Protein AF-A0A919NQG5-F1 (afdb_monomer)

Organism: NCBI:txid571912

pLDDT: mean 89.58, std 12.41, range [45.19, 98.38]

Structure (mmCIF, N/CA/C/O backbone):
data_AF-A0A919NQG5-F1
#
_entry.id   AF-A0A919NQG5-F1
#
loop_
_atom_site.group_PDB
_atom_site.id
_atom_site.type_symbol
_atom_site.label_atom_id
_atom_site.label_alt_id
_atom_site.label_comp_id
_atom_site.label_asym_id
_atom_site.label_entity_id
_atom_site.label_seq_id
_atom_site.pdbx_PDB_ins_code
_atom_site.Cartn_x
_atom_site.Cartn_y
_atom_site.Cartn_z
_atom_site.occupancy
_atom_site.B_iso_or_equiv
_atom_site.auth_seq_id
_atom_site.auth_comp_id
_atom_site.auth_asym_id
_atom_site.auth_atom_id
_atom_site.pdbx_PDB_model_num
ATOM 1 N N . MET A 1 1 ? 22.491 -15.610 -8.320 1.00 45.19 1 MET A N 1
ATOM 2 C CA . MET A 1 1 ? 21.020 -15.624 -8.232 1.00 45.19 1 MET A CA 1
ATOM 3 C C . MET A 1 1 ? 20.662 -14.337 -7.530 1.00 45.19 1 MET A C 1
ATOM 5 O O . MET A 1 1 ? 21.262 -14.085 -6.496 1.00 45.19 1 MET A O 1
ATOM 9 N N . ALA A 1 2 ? 19.879 -13.457 -8.146 1.00 54.09 2 ALA A N 1
ATOM 10 C CA . ALA A 1 2 ? 19.393 -12.299 -7.410 1.00 54.09 2 ALA A CA 1
ATOM 11 C C . ALA A 1 2 ? 18.282 -12.820 -6.495 1.00 54.09 2 ALA A C 1
ATOM 13 O O . ALA A 1 2 ? 17.355 -13.449 -6.998 1.00 54.09 2 ALA A O 1
ATOM 14 N N . ASP A 1 3 ? 18.465 -12.675 -5.186 1.00 69.31 3 ASP A N 1
ATOM 15 C CA . ASP A 1 3 ? 17.527 -13.181 -4.187 1.00 69.31 3 ASP A CA 1
ATOM 16 C C . ASP A 1 3 ? 16.164 -12.498 -4.361 1.00 69.31 3 ASP A C 1
ATOM 18 O O . ASP A 1 3 ? 16.106 -11.299 -4.659 1.00 69.31 3 ASP A O 1
ATOM 22 N N . ASP A 1 4 ? 15.082 -13.262 -4.198 1.00 72.31 4 ASP A N 1
ATOM 23 C CA . ASP A 1 4 ? 13.715 -12.743 -4.229 1.00 72.31 4 ASP A CA 1
ATOM 24 C C . ASP A 1 4 ? 13.595 -11.565 -3.249 1.00 72.31 4 ASP A C 1
ATOM 26 O O . ASP A 1 4 ? 13.954 -11.673 -2.073 1.00 72.31 4 ASP A O 1
ATOM 30 N N . GLN A 1 5 ? 13.126 -10.411 -3.732 1.00 88.12 5 GLN A N 1
ATOM 31 C CA . GLN A 1 5 ? 13.002 -9.206 -2.912 1.00 88.12 5 GLN A CA 1
ATOM 32 C C . GLN A 1 5 ? 11.581 -9.119 -2.367 1.00 88.12 5 GLN A C 1
ATOM 34 O O . GLN A 1 5 ? 10.624 -9.133 -3.132 1.00 88.12 5 GLN A O 1
ATOM 39 N N . VAL A 1 6 ? 11.426 -9.010 -1.049 1.00 91.81 6 VAL A N 1
ATOM 40 C CA . VAL A 1 6 ? 10.110 -8.886 -0.406 1.00 91.81 6 VAL A CA 1
ATOM 41 C C . VAL A 1 6 ? 10.019 -7.557 0.326 1.00 91.81 6 VAL A C 1
ATOM 43 O O . VAL A 1 6 ? 10.958 -7.165 1.021 1.00 91.81 6 VAL A O 1
ATOM 46 N N . THR A 1 7 ? 8.879 -6.879 0.202 1.00 94.25 7 THR A N 1
ATOM 47 C CA . THR A 1 7 ? 8.559 -5.695 1.007 1.00 94.25 7 THR A CA 1
ATOM 48 C C . THR A 1 7 ? 7.387 -5.965 1.928 1.00 94.25 7 THR A C 1
ATOM 50 O O . THR A 1 7 ? 6.400 -6.569 1.513 1.00 94.25 7 THR A O 1
ATOM 53 N N . PHE A 1 8 ? 7.484 -5.435 3.147 1.00 95.31 8 PHE A N 1
ATOM 54 C CA . PHE A 1 8 ? 6.357 -5.272 4.055 1.00 95.31 8 PHE A CA 1
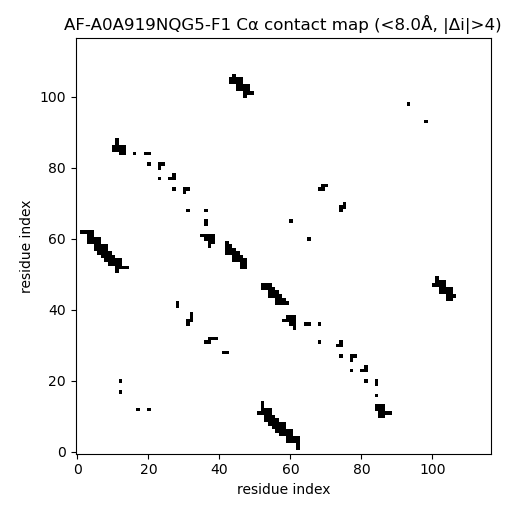ATOM 55 C C . PHE A 1 8 ? 5.975 -3.790 4.099 1.00 95.31 8 PHE A C 1
ATOM 57 O O . PHE A 1 8 ? 6.651 -2.989 4.747 1.00 95.31 8 PHE A O 1
ATOM 64 N N . GLY A 1 9 ? 4.932 -3.413 3.363 1.00 95.62 9 GLY A N 1
ATOM 65 C CA . GLY A 1 9 ? 4.395 -2.054 3.355 1.00 95.62 9 GLY A CA 1
ATOM 66 C C . GLY A 1 9 ? 3.440 -1.858 4.526 1.00 95.62 9 GLY A C 1
ATOM 67 O O . GLY A 1 9 ? 2.558 -2.681 4.730 1.00 95.62 9 GLY A O 1
ATOM 68 N N . THR A 1 10 ? 3.600 -0.786 5.304 1.00 96.06 10 THR A N 1
ATOM 69 C CA . THR A 1 10 ? 2.655 -0.433 6.376 1.00 96.06 10 THR A CA 1
ATOM 70 C C . THR A 1 10 ? 1.913 0.845 6.018 1.00 96.06 10 THR A C 1
ATOM 72 O O . THR A 1 10 ? 2.540 1.884 5.814 1.00 96.06 10 THR A O 1
ATOM 75 N N . TYR A 1 11 ? 0.584 0.784 6.005 1.00 97.38 11 TYR A N 1
ATOM 76 C CA . TYR A 1 11 ? -0.285 1.907 5.663 1.00 97.38 11 TYR A CA 1
ATOM 77 C C . TYR A 1 11 ? -1.214 2.229 6.828 1.00 97.38 11 TYR A C 1
ATOM 79 O O . TYR A 1 11 ? -2.041 1.403 7.211 1.00 97.38 11 TYR A O 1
ATOM 87 N N . TYR A 1 12 ? -1.096 3.434 7.379 1.00 97.06 12 TYR A N 1
ATOM 88 C CA . TYR A 1 12 ? -2.062 3.977 8.334 1.00 97.06 12 TYR A CA 1
ATOM 89 C C . TYR A 1 12 ? -3.137 4.704 7.538 1.00 97.06 12 TYR A C 1
ATOM 91 O O . TYR A 1 12 ? -2.918 5.818 7.063 1.00 97.06 12 TYR A O 1
ATOM 99 N N . VAL A 1 13 ? -4.252 4.020 7.297 1.00 97.25 13 VAL A N 1
ATOM 100 C CA . VAL A 1 13 ? -5.309 4.500 6.403 1.00 97.25 13 VAL A CA 1
ATOM 101 C C . VAL A 1 13 ? -6.209 5.460 7.167 1.00 97.25 13 VAL A C 1
ATOM 103 O O . VAL A 1 13 ? -6.580 5.209 8.314 1.00 97.25 13 VAL A O 1
ATOM 106 N N . ARG A 1 14 ? -6.552 6.581 6.530 1.00 96.44 14 ARG A N 1
ATOM 107 C CA . ARG A 1 14 ? -7.467 7.571 7.107 1.00 96.44 14 ARG A CA 1
ATOM 108 C C . ARG A 1 14 ? -8.829 6.931 7.372 1.00 96.44 14 ARG A C 1
ATOM 110 O O . ARG A 1 14 ? -9.313 6.143 6.566 1.00 96.44 14 ARG A O 1
ATOM 117 N N . ALA A 1 15 ? -9.478 7.320 8.466 1.00 93.25 15 ALA A N 1
ATOM 118 C CA . ALA A 1 15 ? -10.812 6.821 8.792 1.00 93.25 15 ALA A CA 1
ATOM 119 C C . ALA A 1 15 ? -11.821 7.132 7.670 1.00 93.25 15 ALA A C 1
ATOM 121 O O . ALA A 1 15 ? -11.965 8.289 7.267 1.00 93.25 15 ALA A O 1
ATOM 122 N N . GLY A 1 16 ? -12.533 6.108 7.198 1.00 94.31 16 GLY A N 1
ATOM 123 C CA . GLY A 1 16 ? -13.498 6.205 6.102 1.00 94.31 16 GLY A CA 1
ATOM 124 C C . GLY A 1 16 ? -12.883 6.120 4.701 1.00 94.31 16 GLY A C 1
ATOM 125 O O . GLY A 1 16 ? -13.618 6.263 3.728 1.00 94.31 16 GLY A O 1
ATOM 126 N N . ALA A 1 17 ? -11.567 5.919 4.583 1.00 97.31 17 ALA A N 1
ATOM 127 C CA . ALA A 1 17 ? -10.861 5.774 3.310 1.00 97.31 17 ALA A CA 1
ATOM 128 C C . ALA A 1 17 ? -10.495 4.313 2.982 1.00 97.31 17 ALA A C 1
ATOM 130 O O . ALA A 1 17 ? -9.786 4.078 2.008 1.00 97.31 17 ALA A O 1
ATOM 131 N N . GLU A 1 18 ? -10.940 3.342 3.783 1.00 96.31 18 GLU A N 1
ATOM 132 C CA . GLU A 1 18 ? -10.577 1.924 3.671 1.00 96.31 18 GLU A CA 1
ATOM 133 C C . GLU A 1 18 ? -10.942 1.322 2.310 1.00 96.31 18 GLU A C 1
ATOM 135 O O . GLU A 1 18 ? -10.067 0.798 1.622 1.00 96.31 18 GLU A O 1
ATOM 140 N N . ASP A 1 19 ? -12.199 1.462 1.884 1.00 96.00 19 ASP A N 1
ATOM 141 C CA . ASP A 1 19 ? -12.677 0.899 0.614 1.00 96.00 19 ASP A CA 1
ATOM 142 C C . ASP A 1 19 ? -11.932 1.505 -0.589 1.00 96.00 19 ASP A C 1
ATOM 144 O O . ASP A 1 19 ? -11.545 0.806 -1.531 1.00 96.00 19 ASP A O 1
ATOM 148 N N . ASP A 1 20 ? -11.691 2.820 -0.550 1.00 97.69 20 ASP A N 1
ATOM 149 C CA . ASP A 1 20 ? -10.932 3.523 -1.585 1.00 97.69 20 ASP A CA 1
ATOM 150 C C . ASP A 1 20 ? -9.460 3.096 -1.581 1.00 97.69 20 ASP A C 1
ATOM 152 O O . ASP A 1 20 ? -8.866 2.909 -2.646 1.00 97.69 20 ASP A O 1
ATOM 156 N N . PHE A 1 21 ? -8.871 2.904 -0.399 1.00 98.06 21 PHE A N 1
ATOM 157 C CA . PHE A 1 21 ? -7.503 2.428 -0.249 1.00 98.06 21 PHE A CA 1
ATOM 158 C C . PHE A 1 21 ? -7.342 1.032 -0.847 1.00 98.06 21 PHE A C 1
ATOM 160 O O . PHE A 1 21 ? -6.481 0.841 -1.704 1.00 98.06 21 PHE A O 1
ATOM 167 N N . GLU A 1 22 ? -8.201 0.084 -0.471 1.00 96.81 22 GLU A N 1
ATOM 168 C CA . GLU A 1 22 ? -8.170 -1.288 -0.985 1.00 96.81 22 GLU A CA 1
ATOM 169 C C . GLU A 1 22 ? -8.342 -1.324 -2.512 1.00 96.81 22 GLU A C 1
ATOM 171 O O . GLU A 1 22 ? -7.618 -2.036 -3.216 1.00 96.81 22 GLU A O 1
ATOM 176 N N . LYS A 1 23 ? -9.236 -0.491 -3.056 1.00 96.38 23 LYS A N 1
ATOM 177 C CA . LYS A 1 23 ? -9.430 -0.351 -4.503 1.00 96.38 23 LYS A CA 1
ATOM 178 C C . LYS A 1 23 ? -8.183 0.169 -5.220 1.00 96.38 23 LYS A C 1
ATOM 180 O O . LYS A 1 23 ? -7.786 -0.399 -6.239 1.00 96.38 23 LYS A O 1
ATOM 185 N N . VAL A 1 24 ? -7.586 1.257 -4.732 1.00 97.94 24 VAL A N 1
ATOM 186 C CA . VAL A 1 24 ? -6.390 1.848 -5.356 1.00 97.94 24 VAL A CA 1
ATOM 187 C C . VAL A 1 24 ? -5.186 0.914 -5.197 1.00 97.94 24 VAL A C 1
ATOM 189 O O . VAL A 1 24 ? -4.364 0.816 -6.108 1.00 97.94 24 VAL A O 1
ATOM 192 N N . LEU A 1 25 ? -5.094 0.174 -4.090 1.00 97.38 25 LEU A N 1
ATOM 193 C CA . LEU A 1 25 ? -4.032 -0.806 -3.881 1.00 97.38 25 LEU A CA 1
ATOM 194 C C . LEU A 1 25 ? -4.133 -1.956 -4.890 1.00 97.38 25 LEU A C 1
ATOM 196 O O . LEU A 1 25 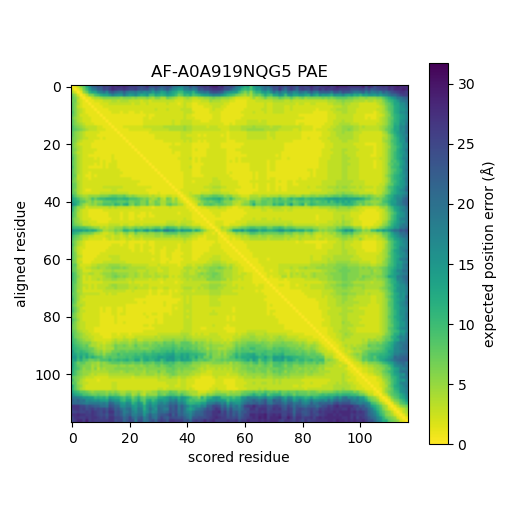? -3.142 -2.308 -5.526 1.00 97.38 25 LEU A O 1
ATOM 200 N N . ARG A 1 26 ? -5.345 -2.458 -5.149 1.00 95.25 26 ARG A N 1
ATOM 201 C CA . ARG A 1 26 ? -5.578 -3.462 -6.197 1.00 95.25 26 ARG A CA 1
ATOM 202 C C . ARG A 1 26 ? -5.222 -2.944 -7.597 1.00 95.25 26 ARG A C 1
ATOM 204 O O . ARG A 1 26 ? -4.662 -3.686 -8.404 1.00 95.25 26 ARG A O 1
ATOM 211 N N . GLU A 1 27 ? -5.506 -1.673 -7.890 1.00 96.31 27 GLU A N 1
ATOM 212 C CA . GLU A 1 27 ? -5.070 -1.015 -9.136 1.00 96.31 27 GLU A CA 1
ATOM 213 C C . GLU A 1 27 ? -3.534 -0.961 -9.241 1.00 96.31 27 GLU A C 1
ATOM 215 O O . GLU A 1 27 ? -2.971 -1.214 -10.313 1.00 96.31 27 GLU A O 1
ATOM 220 N N . SER A 1 28 ? -2.854 -0.680 -8.124 1.00 96.88 28 SER A N 1
ATOM 221 C CA . SER A 1 28 ? -1.391 -0.711 -8.027 1.00 96.88 28 SER A CA 1
ATOM 222 C C . SER A 1 28 ? -0.853 -2.098 -8.363 1.00 96.88 28 SER A C 1
ATOM 224 O O . SER A 1 28 ? -0.024 -2.216 -9.262 1.00 96.88 28 SER A O 1
ATOM 226 N N . TRP A 1 29 ? -1.365 -3.157 -7.732 1.00 96.50 29 TRP A N 1
ATOM 227 C CA . TRP A 1 29 ? -0.911 -4.530 -7.988 1.00 96.50 29 TRP A CA 1
ATOM 228 C C . TRP A 1 29 ? -1.098 -4.951 -9.439 1.00 96.50 29 TRP A C 1
ATOM 230 O O . TRP A 1 29 ? -0.155 -5.427 -10.068 1.00 96.50 29 TRP A O 1
ATOM 240 N N . ALA A 1 30 ? -2.278 -4.699 -10.011 1.00 95.44 30 ALA A N 1
ATOM 241 C CA . ALA A 1 30 ? -2.542 -5.001 -11.415 1.00 95.44 30 ALA A CA 1
ATOM 242 C C . ALA A 1 30 ? -1.554 -4.280 -12.351 1.00 95.44 30 ALA A C 1
ATOM 244 O O . ALA A 1 30 ? -1.077 -4.852 -13.334 1.00 95.44 30 ALA A O 1
ATOM 245 N N . THR A 1 31 ? -1.208 -3.030 -12.030 1.00 96.75 31 THR A N 1
ATOM 246 C CA . THR A 1 31 ? -0.225 -2.251 -12.792 1.00 96.75 31 THR A CA 1
ATOM 247 C C . THR A 1 31 ? 1.187 -2.808 -12.629 1.00 96.75 31 THR A C 1
ATOM 249 O O . THR A 1 31 ? 1.885 -2.978 -13.626 1.00 96.75 31 THR A O 1
ATOM 252 N N . LEU A 1 32 ? 1.599 -3.146 -11.407 1.00 96.38 32 LEU A N 1
ATOM 253 C CA . LEU A 1 32 ? 2.920 -3.708 -11.124 1.00 96.38 32 LEU A CA 1
ATOM 254 C C . LEU A 1 32 ? 3.116 -5.081 -11.784 1.00 96.38 32 LEU A C 1
ATOM 256 O O . LEU A 1 32 ? 4.177 -5.316 -12.364 1.00 96.38 32 LEU A O 1
ATOM 260 N N . HIS A 1 33 ? 2.098 -5.949 -11.787 1.00 95.81 33 HIS A N 1
ATOM 261 C CA . HIS A 1 33 ? 2.130 -7.212 -12.535 1.00 95.81 33 HIS A CA 1
ATOM 262 C C . HIS A 1 33 ? 2.269 -6.973 -14.037 1.00 95.81 33 HIS A C 1
ATOM 264 O O . HIS A 1 33 ? 3.143 -7.550 -14.680 1.00 95.81 33 HIS A O 1
ATOM 270 N N . ARG A 1 34 ? 1.449 -6.081 -14.610 1.00 95.75 34 ARG A N 1
ATOM 271 C CA . ARG A 1 34 ? 1.497 -5.761 -16.046 1.00 95.75 34 ARG A CA 1
ATOM 272 C C . ARG A 1 34 ? 2.873 -5.248 -16.484 1.00 95.75 34 ARG A C 1
ATOM 274 O O . ARG A 1 34 ? 3.280 -5.499 -17.615 1.00 95.75 34 ARG A O 1
ATOM 281 N N . LEU A 1 35 ? 3.563 -4.515 -15.611 1.00 96.06 35 LEU A N 1
ATOM 282 C CA . LEU A 1 35 ? 4.904 -3.979 -15.859 1.00 96.06 35 LEU A CA 1
ATOM 283 C C . LEU A 1 35 ? 6.029 -4.986 -15.563 1.00 96.06 35 LEU A C 1
ATOM 285 O O . LEU A 1 35 ? 7.188 -4.690 -15.846 1.00 96.06 35 LEU A O 1
ATOM 289 N N . GLY A 1 36 ? 5.712 -6.162 -15.012 1.00 94.69 36 GLY A N 1
ATOM 290 C CA . GLY A 1 36 ? 6.700 -7.168 -14.621 1.00 94.69 36 GLY A CA 1
ATOM 291 C C . GLY A 1 36 ? 7.553 -6.749 -13.422 1.00 94.69 36 GLY A C 1
ATOM 292 O O . GLY A 1 36 ? 8.707 -7.157 -13.318 1.00 94.69 36 GLY A O 1
ATOM 293 N N . PHE A 1 37 ? 7.021 -5.897 -12.540 1.00 95.50 37 PHE A N 1
ATOM 294 C CA . PHE A 1 37 ? 7.742 -5.411 -11.359 1.00 95.50 37 PHE A CA 1
ATOM 295 C C . PHE A 1 37 ? 7.576 -6.309 -10.133 1.00 95.50 37 PHE A C 1
ATOM 297 O O . PHE A 1 37 ? 8.443 -6.325 -9.259 1.00 95.50 37 PHE A O 1
ATOM 304 N N . ILE A 1 38 ? 6.497 -7.081 -10.075 1.00 94.50 38 ILE A N 1
ATOM 305 C CA . ILE A 1 38 ? 6.243 -8.049 -9.007 1.00 94.50 38 ILE A CA 1
ATOM 306 C C . ILE A 1 38 ? 6.056 -9.441 -9.613 1.00 94.50 38 ILE A C 1
ATOM 308 O O . ILE A 1 38 ? 5.634 -9.561 -10.766 1.00 94.50 38 ILE A O 1
ATOM 312 N N . ALA A 1 39 ? 6.458 -10.470 -8.865 1.00 86.88 39 ALA A N 1
ATOM 313 C CA . ALA A 1 39 ? 6.397 -11.869 -9.288 1.00 86.88 39 ALA A CA 1
ATOM 314 C C . ALA A 1 39 ? 4.945 -12.342 -9.488 1.00 86.88 39 ALA A C 1
ATOM 316 O O . ALA A 1 39 ? 4.014 -11.650 -9.090 1.00 86.88 39 ALA A O 1
ATOM 317 N N . ASP A 1 40 ? 4.741 -13.512 -10.100 1.00 78.56 40 ASP A N 1
ATOM 318 C CA . ASP A 1 40 ? 3.402 -14.090 -10.264 1.00 78.56 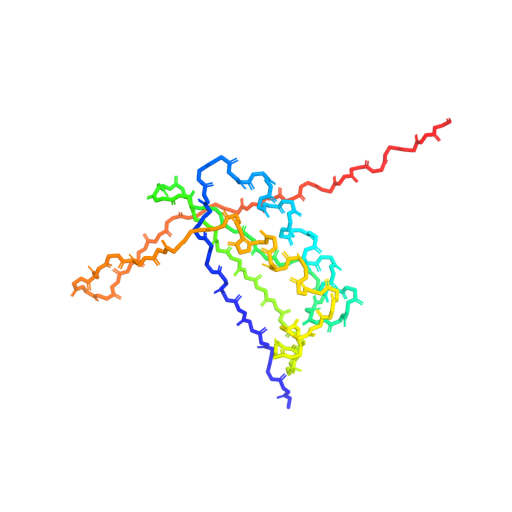40 ASP A CA 1
ATOM 319 C C . ASP A 1 40 ? 2.746 -14.400 -8.902 1.00 78.56 40 ASP A C 1
ATOM 321 O O . ASP A 1 40 ? 3.390 -14.945 -8.003 1.00 78.56 40 ASP A O 1
ATOM 325 N N . GLY A 1 41 ? 1.447 -14.103 -8.782 1.00 80.50 41 GLY A N 1
ATOM 326 C CA . GLY A 1 41 ? 0.651 -14.266 -7.560 1.00 80.50 41 GLY A CA 1
ATOM 327 C C . GLY A 1 41 ? 0.308 -12.931 -6.897 1.00 80.50 41 GLY A C 1
ATOM 328 O O . GLY A 1 41 ? 1.127 -12.017 -6.877 1.00 80.50 41 GLY A O 1
ATOM 329 N N . ASP A 1 42 ? -0.907 -12.818 -6.360 1.00 79.50 42 ASP A N 1
ATOM 330 C CA . ASP A 1 42 ? -1.344 -11.574 -5.726 1.00 79.50 42 ASP A CA 1
ATOM 331 C C . ASP A 1 42 ? -0.525 -11.303 -4.448 1.00 79.50 42 ASP A C 1
ATOM 333 O O . ASP A 1 42 ? -0.307 -12.225 -3.649 1.00 79.50 42 ASP A O 1
ATOM 337 N N . PRO A 1 43 ? -0.095 -10.050 -4.213 1.00 93.81 43 PRO A N 1
ATOM 338 C CA . PRO A 1 43 ? 0.412 -9.641 -2.911 1.00 93.81 43 PRO A CA 1
ATOM 339 C C . PRO A 1 43 ? -0.588 -9.971 -1.796 1.00 93.81 43 PRO A C 1
ATOM 341 O O . PRO A 1 43 ? -1.805 -9.974 -1.998 1.00 93.81 43 PRO A O 1
ATOM 344 N N . ALA A 1 44 ? -0.083 -10.232 -0.592 1.00 95.88 44 ALA A N 1
ATOM 345 C CA . ALA A 1 44 ? -0.945 -10.470 0.561 1.00 95.88 44 ALA A CA 1
ATOM 346 C C . ALA A 1 44 ? -1.231 -9.152 1.282 1.00 95.88 44 ALA A C 1
ATOM 348 O O . ALA A 1 44 ? -0.326 -8.348 1.504 1.00 95.88 44 ALA A O 1
ATOM 349 N N . LEU A 1 45 ? -2.479 -8.950 1.695 1.00 97.69 45 LEU A N 1
ATOM 350 C CA . LEU A 1 45 ? -2.896 -7.784 2.462 1.00 97.69 45 LEU A CA 1
ATOM 351 C C . LEU A 1 45 ? -3.541 -8.224 3.768 1.00 97.69 45 L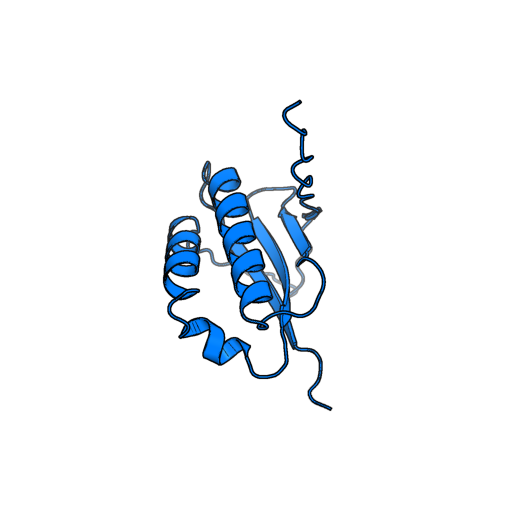EU A C 1
ATOM 353 O O . LEU A 1 45 ? -4.370 -9.132 3.799 1.00 97.69 45 LEU A O 1
ATOM 357 N N . PHE A 1 46 ? -3.169 -7.549 4.844 1.00 97.69 46 PHE A N 1
ATOM 358 C CA . PHE A 1 46 ? -3.657 -7.819 6.184 1.00 97.69 46 PHE A CA 1
ATOM 359 C C . PHE A 1 46 ? -4.168 -6.528 6.811 1.00 97.69 46 PHE A C 1
ATOM 361 O O . PHE A 1 46 ? -3.477 -5.512 6.770 1.00 97.69 46 PHE A O 1
ATOM 368 N N . ARG A 1 47 ? -5.353 -6.561 7.419 1.00 97.44 47 ARG A N 1
ATOM 369 C CA . ARG A 1 47 ? -5.974 -5.427 8.112 1.00 97.44 47 ARG A CA 1
ATOM 370 C C . ARG A 1 47 ? -5.884 -5.619 9.619 1.00 97.44 47 ARG A C 1
ATOM 372 O O . ARG A 1 47 ? -6.102 -6.727 10.109 1.00 97.44 47 ARG A O 1
ATOM 379 N N . SER A 1 48 ? -5.564 -4.559 10.356 1.00 96.12 48 SER A N 1
ATOM 380 C CA . SER A 1 48 ? -5.496 -4.608 11.816 1.00 96.12 48 SER A CA 1
ATOM 381 C C . SER A 1 48 ? -6.847 -4.999 12.427 1.00 96.12 48 SER A C 1
ATOM 383 O O . SER A 1 48 ? -7.915 -4.591 11.959 1.00 96.12 48 SER A O 1
ATOM 385 N N . VAL A 1 49 ? -6.797 -5.813 13.482 1.00 95.31 49 VAL A N 1
ATOM 386 C CA . VAL A 1 49 ? -7.981 -6.211 14.264 1.00 95.31 49 VAL A CA 1
ATOM 387 C C . VAL A 1 49 ? -8.444 -5.067 15.163 1.00 95.31 49 VAL A C 1
ATOM 389 O O . VAL A 1 49 ? -9.642 -4.854 15.347 1.00 95.31 49 VAL A O 1
ATOM 392 N N . SER A 1 50 ? -7.491 -4.318 15.714 1.00 87.88 50 SER A N 1
ATOM 393 C CA . SER A 1 50 ? -7.715 -3.206 16.633 1.00 87.88 50 SER A CA 1
ATOM 394 C C . SER A 1 50 ? -7.123 -1.903 16.090 1.00 87.88 50 SER A C 1
ATOM 396 O O . SER A 1 50 ? -6.301 -1.893 15.173 1.00 87.88 50 SER A O 1
ATOM 398 N N . GLY A 1 51 ? -7.626 -0.781 16.614 1.00 79.00 51 GLY A N 1
ATOM 399 C CA . GLY A 1 51 ? -7.261 0.552 16.141 1.00 79.00 51 GLY A CA 1
ATOM 400 C C . GLY A 1 51 ? -5.820 0.951 16.499 1.00 79.00 51 GLY A C 1
ATOM 401 O O . GLY A 1 51 ? -5.316 0.505 17.531 1.00 79.00 51 GLY A O 1
ATOM 402 N N . PRO A 1 52 ? -5.187 1.851 15.718 1.00 86.19 52 PRO A N 1
ATOM 403 C CA . PRO A 1 52 ? -5.705 2.518 14.511 1.00 86.19 52 PRO A CA 1
ATOM 404 C C . PRO A 1 52 ? -5.852 1.571 13.306 1.00 86.19 52 PRO A C 1
ATOM 406 O O . PRO A 1 52 ? -5.243 0.504 13.270 1.00 86.19 52 PRO A O 1
ATOM 409 N N . VAL A 1 53 ? -6.677 1.952 12.319 1.00 91.50 53 VAL A N 1
ATOM 410 C CA . VAL A 1 53 ? -6.839 1.159 11.089 1.00 91.50 53 VAL A CA 1
ATOM 411 C C . VAL A 1 53 ? -5.524 1.169 10.324 1.00 91.50 53 VAL A C 1
ATOM 413 O O . VAL A 1 53 ? -5.042 2.209 9.871 1.00 91.50 53 VAL A O 1
ATOM 416 N N . ARG A 1 54 ? -4.935 -0.016 10.202 1.00 94.81 54 ARG A N 1
ATOM 417 C CA . ARG A 1 54 ? -3.643 -0.210 9.568 1.00 94.81 54 ARG A CA 1
ATOM 418 C C . ARG A 1 54 ? -3.696 -1.412 8.654 1.00 94.81 54 ARG A C 1
ATOM 420 O O . ARG A 1 54 ? -4.244 -2.450 9.018 1.00 94.81 54 ARG A O 1
ATOM 427 N N . TYR A 1 55 ? -3.067 -1.270 7.501 1.00 97.62 55 TYR A N 1
ATOM 428 C CA . TYR A 1 55 ? -2.866 -2.358 6.565 1.00 97.62 55 TYR A CA 1
ATOM 429 C C . TYR A 1 55 ? -1.386 -2.710 6.488 1.00 97.62 55 TYR A C 1
ATOM 431 O O . TYR A 1 55 ? -0.532 -1.819 6.491 1.00 97.62 55 TYR A O 1
ATOM 439 N N . VAL A 1 56 ? -1.093 -4.005 6.422 1.00 97.56 56 VAL A N 1
ATOM 440 C CA . VAL A 1 56 ? 0.232 -4.530 6.094 1.00 97.56 56 VAL A CA 1
ATOM 441 C C . VAL A 1 56 ? 0.137 -5.280 4.777 1.00 97.56 56 VAL A C 1
ATOM 443 O O . VAL A 1 56 ? -0.637 -6.225 4.651 1.00 97.56 56 VAL A O 1
ATOM 446 N N . GLU A 1 57 ? 0.918 -4.836 3.802 1.00 97.81 57 GLU A N 1
ATOM 447 C CA . GLU A 1 57 ? 1.077 -5.475 2.500 1.00 97.81 57 GLU A CA 1
ATOM 448 C C . GLU A 1 57 ? 2.368 -6.292 2.492 1.00 97.81 57 GLU A C 1
ATOM 450 O O . GLU A 1 57 ? 3.409 -5.792 2.913 1.00 97.81 57 GLU A O 1
ATOM 455 N N . LEU A 1 58 ? 2.315 -7.513 1.969 1.00 96.44 58 LEU A N 1
ATOM 456 C CA . LEU A 1 58 ? 3.479 -8.308 1.599 1.00 96.44 58 LEU A CA 1
ATOM 457 C C . LEU A 1 58 ? 3.523 -8.423 0.075 1.00 96.44 58 LEU A C 1
ATOM 459 O O . LEU A 1 58 ? 2.644 -9.048 -0.519 1.00 96.44 58 LEU A O 1
ATOM 463 N N . THR A 1 59 ? 4.581 -7.887 -0.534 1.00 95.31 59 THR A N 1
ATOM 464 C CA . THR A 1 59 ? 4.779 -7.900 -1.993 1.00 95.31 59 THR A CA 1
ATOM 465 C C . THR A 1 59 ? 6.105 -8.555 -2.366 1.00 95.31 59 THR A C 1
ATOM 467 O O . THR A 1 59 ? 7.152 -8.202 -1.818 1.00 95.31 59 THR A O 1
ATOM 470 N N . HIS A 1 60 ? 6.065 -9.479 -3.329 1.00 94.06 60 HIS A N 1
ATOM 471 C CA . HIS A 1 60 ? 7.243 -10.113 -3.925 1.00 94.06 60 HIS A CA 1
ATOM 472 C C . HIS A 1 60 ? 7.667 -9.365 -5.193 1.00 94.06 60 HIS A C 1
ATOM 474 O O . HIS A 1 60 ? 6.985 -9.408 -6.213 1.00 94.06 60 HIS A O 1
ATOM 480 N N . TRP A 1 61 ? 8.807 -8.691 -5.140 1.00 93.88 61 TRP A N 1
ATOM 481 C CA . TRP A 1 61 ? 9.370 -7.905 -6.231 1.00 93.88 61 TRP A CA 1
ATOM 482 C C . TRP A 1 61 ? 10.297 -8.734 -7.110 1.00 93.88 61 TRP A C 1
ATOM 484 O O . TRP A 1 61 ? 11.100 -9.535 -6.624 1.00 93.88 61 TRP A O 1
ATOM 494 N N . VAL A 1 62 ? 10.258 -8.458 -8.413 1.00 93.62 62 VAL A N 1
ATOM 495 C CA . VAL A 1 62 ? 11.299 -8.932 -9.326 1.00 93.62 62 VAL A CA 1
ATOM 496 C C . VAL A 1 62 ? 12.618 -8.235 -8.953 1.00 93.62 62 VAL A C 1
ATOM 498 O O . VAL A 1 62 ? 12.636 -7.014 -8.764 1.00 93.62 62 VAL A O 1
ATOM 501 N N . PRO A 1 63 ? 13.745 -8.957 -8.824 1.00 91.19 63 PRO A N 1
ATOM 502 C CA . PRO A 1 63 ? 14.971 -8.352 -8.320 1.00 91.19 63 PRO A CA 1
ATOM 503 C C . PRO A 1 63 ? 15.440 -7.141 -9.138 1.00 91.19 63 PRO A C 1
ATOM 505 O O . PRO A 1 63 ? 15.591 -7.209 -10.357 1.00 91.19 63 PRO A O 1
ATOM 508 N N . GLY A 1 64 ? 15.717 -6.031 -8.447 1.00 90.31 64 GLY A N 1
ATOM 509 C CA . GLY A 1 64 ? 16.295 -4.822 -9.047 1.00 90.31 64 GLY A CA 1
ATOM 510 C C . GLY A 1 64 ? 15.294 -3.830 -9.647 1.00 90.31 64 GLY A C 1
ATOM 511 O O . GLY A 1 64 ? 15.718 -2.785 -10.135 1.00 90.31 64 GLY A O 1
ATOM 512 N N . VAL A 1 65 ? 13.986 -4.099 -9.581 1.00 92.44 65 VAL A N 1
ATOM 513 C CA . VAL A 1 65 ? 12.961 -3.218 -10.180 1.00 92.44 65 VAL A CA 1
ATOM 514 C C . VAL A 1 65 ? 12.272 -2.285 -9.179 1.00 92.44 65 VAL A C 1
ATOM 516 O O . VAL A 1 65 ? 11.589 -1.352 -9.592 1.00 92.44 65 VAL A O 1
ATOM 519 N N . MET A 1 66 ? 12.479 -2.478 -7.871 1.00 87.44 66 MET A N 1
ATOM 520 C CA . MET A 1 66 ? 11.831 -1.668 -6.828 1.00 87.44 66 MET A CA 1
ATOM 521 C C . MET A 1 66 ? 12.179 -0.174 -6.940 1.00 87.44 66 MET A C 1
ATOM 523 O O . MET A 1 66 ? 11.303 0.675 -6.803 1.00 87.44 66 MET A O 1
ATOM 527 N N . GLY A 1 67 ? 13.443 0.159 -7.227 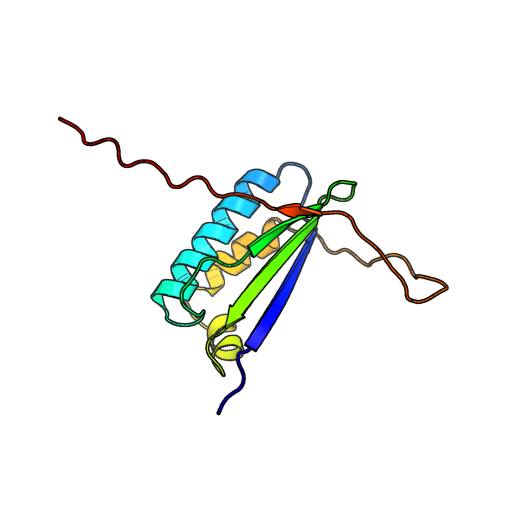1.00 89.06 67 GLY A N 1
ATOM 528 C CA . GLY A 1 67 ? 13.860 1.539 -7.505 1.00 89.06 67 GLY A CA 1
ATOM 529 C C . GLY A 1 67 ? 13.156 2.109 -8.745 1.00 89.06 67 GLY A C 1
ATOM 530 O O . GLY A 1 67 ? 12.395 3.064 -8.605 1.00 89.06 67 GLY A O 1
ATOM 531 N N . PRO A 1 68 ? 13.320 1.488 -9.930 1.00 93.12 68 PRO A N 1
ATOM 532 C CA . PRO A 1 68 ? 12.638 1.899 -11.160 1.00 93.12 68 PRO A CA 1
ATOM 533 C C . PRO A 1 68 ? 11.115 2.061 -11.045 1.00 93.12 68 PRO A C 1
ATOM 535 O O . PRO A 1 68 ? 10.545 2.949 -11.677 1.00 93.12 68 PRO A O 1
ATOM 538 N N . ALA A 1 69 ? 10.443 1.248 -10.224 1.00 93.56 69 ALA A N 1
ATOM 539 C CA . ALA A 1 69 ? 9.001 1.356 -10.017 1.00 93.56 69 ALA A CA 1
ATOM 540 C C . ALA A 1 69 ? 8.572 2.728 -9.463 1.00 93.56 69 ALA A C 1
ATOM 542 O O . ALA A 1 69 ? 7.530 3.239 -9.868 1.00 93.56 69 ALA A O 1
ATOM 543 N N . HIS A 1 70 ? 9.395 3.364 -8.619 1.00 93.12 70 HIS A N 1
ATOM 544 C CA . HIS A 1 70 ? 9.121 4.700 -8.064 1.00 93.12 70 HIS A CA 1
ATOM 545 C C . HIS A 1 70 ? 9.178 5.819 -9.111 1.00 93.12 70 HIS A C 1
ATOM 547 O O . HIS A 1 70 ? 8.653 6.907 -8.883 1.00 93.12 70 HIS A O 1
ATOM 553 N N . GLU A 1 71 ? 9.808 5.560 -10.254 1.00 96.00 71 GLU A N 1
ATOM 554 C CA . GLU A 1 71 ? 9.999 6.531 -11.330 1.00 96.00 71 GLU A CA 1
ATOM 555 C C . GLU A 1 71 ? 9.056 6.268 -12.514 1.00 96.00 71 GLU A C 1
ATOM 557 O O . GLU A 1 71 ? 8.984 7.069 -13.449 1.00 96.00 71 GLU A O 1
ATOM 562 N N . HIS A 1 72 ? 8.314 5.155 -12.495 1.00 97.81 72 HIS A N 1
ATOM 563 C CA . HIS A 1 72 ? 7.523 4.735 -13.641 1.00 97.81 72 HIS A CA 1
ATOM 564 C C . HIS A 1 72 ? 6.254 5.599 -13.805 1.00 97.81 72 HIS A C 1
ATOM 566 O O . HIS A 1 72 ? 5.455 5.708 -12.867 1.00 97.81 72 HIS A O 1
ATOM 572 N N . PRO A 1 73 ? 5.991 6.163 -15.003 1.00 97.75 73 PRO A N 1
ATOM 573 C CA . PRO A 1 73 ? 4.889 7.105 -15.222 1.00 97.75 73 PRO A CA 1
ATOM 574 C C . PRO A 1 73 ? 3.497 6.499 -15.003 1.00 97.75 73 PRO A C 1
ATOM 576 O O . PRO A 1 73 ? 2.586 7.221 -14.611 1.00 97.75 73 PRO A O 1
ATOM 579 N N . ASP A 1 74 ? 3.330 5.188 -15.198 1.00 97.62 74 ASP A N 1
ATOM 580 C CA . ASP A 1 74 ? 2.060 4.502 -14.899 1.00 97.62 74 ASP A CA 1
ATOM 581 C C . ASP A 1 74 ? 1.860 4.246 -13.394 1.00 97.62 74 ASP A C 1
ATOM 583 O O . ASP A 1 74 ? 0.733 4.052 -12.947 1.00 97.62 74 ASP A O 1
ATOM 587 N N . VAL A 1 75 ? 2.940 4.233 -12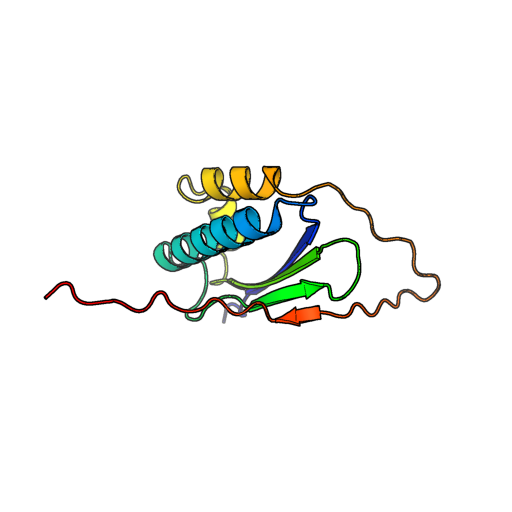.605 1.00 97.88 75 VAL A N 1
ATOM 588 C CA . VAL A 1 75 ? 2.908 3.900 -11.171 1.00 97.88 75 VAL A CA 1
ATOM 589 C C . VAL A 1 75 ? 2.732 5.162 -10.327 1.00 97.88 75 VAL A C 1
ATOM 591 O O . VAL A 1 75 ? 1.900 5.191 -9.418 1.00 97.88 75 VAL A O 1
ATOM 594 N N . ILE A 1 76 ? 3.449 6.240 -10.668 1.00 97.94 76 ILE A N 1
ATOM 595 C CA . ILE A 1 76 ? 3.440 7.515 -9.930 1.00 97.9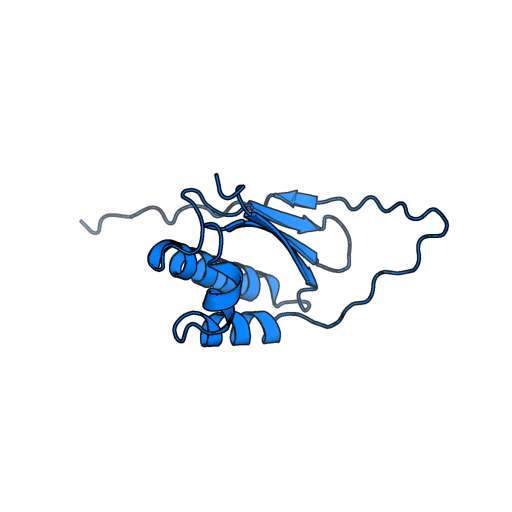4 76 ILE A CA 1
ATOM 596 C C . ILE A 1 76 ? 2.015 8.032 -9.634 1.00 97.94 76 ILE A C 1
ATOM 598 O O . ILE A 1 76 ? 1.741 8.371 -8.478 1.00 97.94 76 ILE A O 1
ATOM 602 N N . PRO A 1 77 ? 1.067 8.079 -10.595 1.00 98.19 77 PRO A N 1
ATOM 603 C CA . PRO A 1 77 ? -0.281 8.580 -10.330 1.00 98.19 77 PRO A CA 1
ATOM 604 C C . PRO A 1 77 ? -1.090 7.686 -9.382 1.00 98.19 77 PRO A C 1
ATOM 606 O O . PRO A 1 77 ? -1.957 8.179 -8.661 1.00 98.19 77 PRO A O 1
ATOM 609 N N . ILE A 1 78 ? -0.842 6.372 -9.378 1.00 98.38 78 ILE A N 1
ATOM 610 C CA . ILE A 1 78 ? -1.505 5.427 -8.468 1.00 98.38 78 ILE A CA 1
ATOM 611 C C . ILE A 1 78 ? -0.957 5.619 -7.055 1.00 98.38 78 ILE A C 1
ATOM 613 O O . ILE A 1 78 ? -1.722 5.802 -6.111 1.00 98.38 78 ILE A O 1
ATOM 617 N N . TRP A 1 79 ? 0.365 5.671 -6.905 1.00 97.69 79 TRP A N 1
ATOM 618 C CA . TRP A 1 79 ? 0.994 5.835 -5.594 1.00 97.69 79 TRP A CA 1
ATOM 619 C C . TRP A 1 79 ? 0.760 7.218 -4.990 1.00 97.69 79 TRP A C 1
ATOM 621 O O . TRP A 1 79 ? 0.604 7.336 -3.779 1.0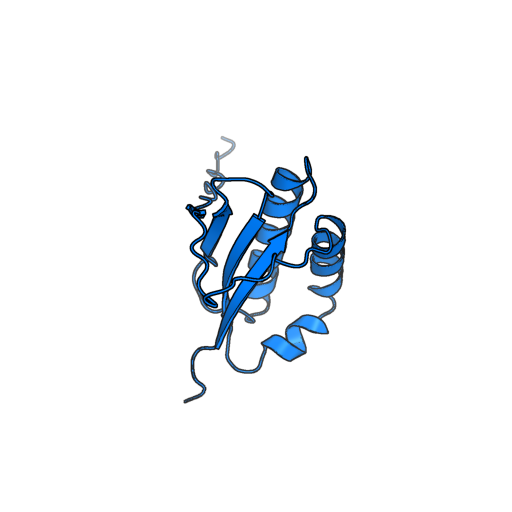0 97.69 79 TRP A O 1
ATOM 631 N N . THR A 1 80 ? 0.616 8.253 -5.820 1.00 98.06 80 THR A N 1
ATOM 632 C CA . THR A 1 80 ? 0.166 9.578 -5.365 1.00 98.06 80 THR A CA 1
ATOM 633 C C . THR A 1 80 ? -1.244 9.512 -4.769 1.00 98.06 80 THR A C 1
ATOM 635 O O . THR A 1 80 ? -1.507 10.133 -3.740 1.00 98.06 80 THR A O 1
ATOM 638 N N . ARG A 1 81 ? -2.154 8.730 -5.373 1.00 98.19 81 ARG A N 1
ATOM 639 C CA . ARG A 1 81 ? -3.497 8.496 -4.820 1.00 98.19 81 ARG A CA 1
ATOM 640 C C . ARG A 1 81 ? -3.440 7.690 -3.521 1.00 98.19 81 ARG A C 1
ATOM 642 O O . ARG A 1 81 ? -4.077 8.104 -2.561 1.00 98.19 81 ARG A O 1
ATOM 649 N N . LEU A 1 82 ? -2.634 6.624 -3.446 1.00 97.69 82 LEU A N 1
ATOM 650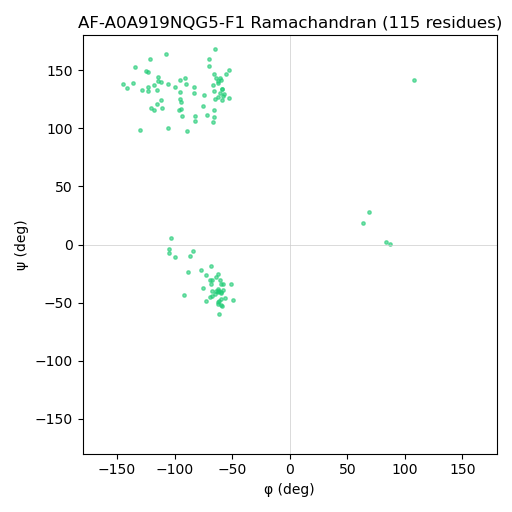 C CA . LEU A 1 82 ? -2.416 5.882 -2.191 1.00 97.69 82 LEU A CA 1
ATOM 651 C C . LEU A 1 82 ? -1.918 6.800 -1.070 1.00 97.69 82 LEU A C 1
ATOM 653 O O . LEU A 1 82 ? -2.462 6.777 0.031 1.00 97.69 82 LEU A O 1
ATOM 657 N N . ALA A 1 83 ? -0.933 7.654 -1.362 1.00 97.44 83 ALA A N 1
ATOM 658 C CA . ALA A 1 83 ? -0.366 8.589 -0.394 1.00 97.44 83 ALA A CA 1
ATOM 659 C C . ALA A 1 83 ? -1.406 9.579 0.168 1.00 97.44 83 ALA A C 1
ATOM 661 O O . ALA A 1 83 ? -1.301 9.991 1.321 1.00 97.44 83 ALA A O 1
ATOM 662 N N . ALA A 1 84 ? -2.428 9.945 -0.613 1.00 98.19 84 ALA A N 1
ATOM 663 C CA . ALA A 1 84 ? -3.506 10.820 -0.153 1.00 98.19 84 ALA A CA 1
ATOM 664 C C . ALA A 1 84 ? -4.481 10.126 0.822 1.00 98.19 84 ALA A C 1
ATOM 666 O O . ALA A 1 84 ? -5.087 10.796 1.662 1.00 98.19 84 ALA A O 1
ATOM 667 N N . LEU A 1 85 ? -4.609 8.797 0.739 1.00 98.38 85 LEU A N 1
ATOM 668 C CA . LEU A 1 85 ? -5.526 7.983 1.550 1.00 98.38 85 LEU A CA 1
ATOM 669 C C . LEU A 1 85 ? -4.929 7.562 2.900 1.00 98.38 85 LEU A C 1
ATOM 671 O O . LEU A 1 85 ? -5.647 7.068 3.769 1.00 98.38 85 LEU A O 1
ATOM 675 N N . VAL A 1 86 ? -3.630 7.788 3.096 1.00 98.00 86 VAL A N 1
ATOM 676 C CA . VAL A 1 86 ? -2.921 7.473 4.339 1.00 98.00 86 VAL A CA 1
ATOM 677 C C . VAL A 1 86 ? -2.563 8.726 5.127 1.00 98.00 86 VAL A C 1
ATOM 679 O O . VAL A 1 86 ? -2.577 9.854 4.618 1.00 98.00 86 VAL A O 1
ATOM 682 N N . GLU A 1 87 ? -2.232 8.529 6.396 1.00 96.44 87 GLU A N 1
ATOM 683 C CA . GLU A 1 87 ? -1.763 9.576 7.291 1.00 96.44 87 GLU A CA 1
ATOM 684 C C . GLU A 1 87 ? -0.414 9.237 7.938 1.00 96.44 87 GLU A C 1
ATOM 686 O O . GLU A 1 87 ? -0.100 8.064 8.154 1.00 96.44 87 GLU A O 1
ATOM 691 N N . PRO A 1 88 ? 0.417 10.253 8.245 1.00 94.88 88 PRO A N 1
ATOM 692 C CA . PRO A 1 88 ? 1.636 10.040 9.009 1.00 94.88 88 PRO A CA 1
ATOM 693 C C . PRO A 1 88 ? 1.317 9.430 10.371 1.00 94.88 88 PRO A C 1
ATOM 695 O O . PRO A 1 88 ? 0.455 9.926 11.096 1.00 94.88 88 PRO A O 1
ATOM 698 N N . HIS A 1 89 ? 2.065 8.400 10.746 1.00 91.69 89 HIS A N 1
ATOM 699 C CA . HIS A 1 89 ? 1.943 7.774 12.050 1.00 91.69 89 HIS A CA 1
ATOM 700 C C . HIS A 1 89 ? 3.309 7.314 12.543 1.00 91.69 89 HIS A C 1
ATOM 702 O O . HIS A 1 89 ? 4.093 6.734 11.791 1.00 91.69 89 HIS A O 1
ATOM 708 N N . THR A 1 90 ? 3.563 7.542 13.826 1.00 88.56 90 THR A N 1
ATOM 709 C CA . THR A 1 90 ? 4.768 7.078 14.509 1.00 88.56 90 THR A CA 1
ATOM 710 C C . THR A 1 90 ? 4.334 6.119 15.612 1.00 88.56 90 THR A C 1
ATOM 712 O O . THR A 1 90 ? 3.654 6.572 16.537 1.00 88.56 90 THR A O 1
ATOM 715 N N . PRO A 1 91 ? 4.709 4.827 15.542 1.00 82.31 91 PRO A N 1
ATOM 716 C CA . PRO A 1 91 ? 4.411 3.869 16.599 1.00 82.31 91 PRO A CA 1
ATOM 717 C C . PRO A 1 91 ? 4.928 4.346 17.958 1.00 82.31 91 PRO A C 1
ATOM 719 O O . PRO A 1 91 ? 5.966 5.014 18.052 1.00 82.31 91 PRO A O 1
ATOM 722 N N . ALA A 1 92 ? 4.209 3.999 19.024 1.00 84.00 92 ALA A N 1
ATOM 723 C CA . ALA A 1 92 ? 4.639 4.327 20.375 1.00 84.00 92 ALA A CA 1
ATOM 724 C C . ALA A 1 92 ? 5.933 3.564 20.737 1.00 84.00 92 ALA A C 1
ATOM 726 O O . ALA A 1 92 ? 6.116 2.421 20.319 1.00 84.00 92 ALA A O 1
ATOM 727 N N . PRO A 1 93 ? 6.834 4.143 21.550 1.00 85.81 93 PRO A N 1
ATOM 728 C CA . PRO A 1 93 ? 8.033 3.438 21.991 1.00 85.81 93 PRO A CA 1
ATOM 729 C C . PRO A 1 93 ? 7.700 2.170 22.795 1.00 85.81 93 PRO A C 1
ATOM 731 O O . PRO A 1 93 ? 6.962 2.230 23.779 1.00 85.81 93 PRO A O 1
ATOM 734 N N . SER A 1 94 ? 8.313 1.037 22.442 1.00 87.25 94 SER A N 1
ATOM 735 C CA . SER A 1 94 ? 8.232 -0.205 23.225 1.00 87.25 94 SER A CA 1
ATOM 736 C C . SER A 1 94 ? 9.423 -0.328 24.175 1.00 87.25 94 SER A C 1
ATOM 738 O O . SER A 1 94 ? 10.575 -0.370 23.745 1.00 87.25 94 SER A O 1
ATOM 740 N N . ALA A 1 95 ? 9.157 -0.463 25.480 1.00 84.25 95 ALA A N 1
ATOM 741 C CA . ALA A 1 95 ? 10.199 -0.609 26.504 1.00 84.25 95 ALA A CA 1
ATOM 742 C C . ALA A 1 95 ? 11.051 -1.882 26.336 1.00 84.25 95 ALA A C 1
ATOM 744 O O . ALA A 1 95 ? 12.191 -1.931 26.792 1.00 84.25 95 ALA A O 1
ATOM 745 N N . ARG A 1 96 ? 10.494 -2.921 25.702 1.00 90.25 96 ARG A N 1
ATOM 746 C CA . ARG A 1 96 ? 11.174 -4.204 25.459 1.00 90.25 96 ARG A CA 1
ATOM 747 C C . ARG A 1 96 ? 11.625 -4.377 24.008 1.00 90.25 96 ARG A C 1
ATOM 749 O O . ARG A 1 96 ? 12.229 -5.400 23.707 1.00 90.25 96 ARG A O 1
ATOM 756 N N . GLY A 1 97 ? 11.300 -3.429 23.125 1.00 86.19 97 GLY A N 1
ATOM 757 C CA . GLY A 1 97 ? 11.489 -3.577 21.679 1.00 86.19 97 GLY A CA 1
ATOM 758 C C . GLY A 1 97 ? 10.651 -4.703 21.058 1.00 86.19 97 GLY A C 1
ATOM 759 O O . GLY A 1 97 ? 10.988 -5.181 19.983 1.00 86.19 97 GLY A O 1
ATOM 760 N N . LEU A 1 98 ? 9.599 -5.157 21.749 1.00 86.25 98 LEU A N 1
ATOM 761 C CA . LEU A 1 98 ? 8.669 -6.183 21.275 1.00 86.25 98 LEU A CA 1
ATOM 762 C C . LEU A 1 98 ? 7.284 -5.560 21.103 1.00 86.25 98 LEU A C 1
ATOM 764 O O . LEU A 1 98 ? 6.812 -4.869 22.011 1.00 86.25 98 LEU A O 1
ATOM 768 N N . GLU A 1 99 ? 6.655 -5.837 19.967 1.00 84.88 99 GLU A N 1
ATOM 769 C CA . GLU A 1 99 ? 5.301 -5.419 19.604 1.00 84.88 99 GLU A CA 1
ATOM 770 C C . GLU A 1 99 ? 4.638 -6.584 18.858 1.00 84.88 99 GLU A C 1
ATOM 772 O O . GLU A 1 99 ? 5.277 -7.241 18.034 1.00 84.88 99 GLU A O 1
ATOM 777 N N . PHE A 1 100 ? 3.392 -6.891 19.216 1.00 86.19 100 PHE A N 1
ATOM 778 C CA . PHE A 1 100 ? 2.612 -7.975 18.623 1.00 86.19 100 PHE A CA 1
ATOM 779 C C . PHE A 1 100 ? 1.258 -7.410 18.231 1.00 86.19 100 PHE A C 1
ATOM 781 O O . PHE A 1 100 ? 0.376 -7.273 19.076 1.00 86.19 100 PHE A O 1
ATOM 788 N N . ASP A 1 101 ? 1.118 -7.078 16.956 1.00 88.75 101 ASP A N 1
ATOM 789 C CA . ASP A 1 101 ? -0.137 -6.589 16.412 1.00 88.75 101 ASP A CA 1
ATOM 790 C C . ASP A 1 101 ? -0.930 -7.727 15.780 1.00 88.75 101 ASP A C 1
ATOM 792 O O . ASP A 1 101 ? -0.379 -8.620 15.131 1.00 88.75 101 ASP A O 1
ATOM 796 N N . GLU A 1 102 ? -2.242 -7.682 15.972 1.00 93.69 102 GLU A N 1
ATOM 797 C CA . GLU A 1 102 ? -3.163 -8.672 15.434 1.00 93.69 102 GLU A CA 1
ATOM 798 C C . GLU A 1 102 ? -3.736 -8.187 14.106 1.00 93.69 102 GLU A C 1
ATOM 800 O O . GLU A 1 102 ? -4.235 -7.061 13.993 1.00 93.69 102 GLU A O 1
ATOM 805 N N . PHE A 1 103 ? -3.700 -9.064 13.106 1.00 96.62 103 PHE A N 1
ATOM 806 C CA . PHE A 1 103 ? -4.233 -8.785 11.783 1.00 96.62 103 PHE A CA 1
ATOM 807 C C . PHE A 1 103 ? -5.074 -9.940 11.250 1.00 96.62 103 PHE A C 1
ATOM 809 O O . PHE A 1 103 ? -4.837 -11.105 11.571 1.00 96.62 103 PHE A O 1
ATOM 816 N N . VAL A 1 104 ? -6.014 -9.598 10.375 1.00 97.06 104 VAL A N 1
ATOM 817 C CA . VAL A 1 104 ? -6.791 -10.542 9.568 1.00 97.06 104 VAL A CA 1
ATOM 818 C C . VAL A 1 104 ? -6.462 -10.361 8.086 1.00 97.06 104 VAL A C 1
ATOM 820 O O . VAL A 1 104 ? -6.224 -9.227 7.663 1.00 97.06 104 VAL A O 1
ATOM 823 N N . PRO A 1 105 ? -6.424 -11.441 7.286 1.00 97.00 105 PRO A N 1
ATOM 824 C CA . PRO A 1 105 ? -6.228 -11.318 5.848 1.00 97.00 105 PRO A CA 1
ATOM 825 C C . PRO A 1 105 ? -7.402 -10.568 5.209 1.00 97.00 105 PRO A C 1
ATOM 827 O O . PRO A 1 105 ? -8.554 -10.726 5.617 1.00 97.00 105 PRO A O 1
ATOM 830 N N . VAL A 1 106 ? -7.097 -9.759 4.200 1.00 95.56 106 VAL A N 1
ATOM 831 C CA . VAL A 1 106 ? -8.086 -9.124 3.328 1.00 95.56 106 VAL A CA 1
ATOM 832 C C . VAL A 1 106 ? -8.213 -9.984 2.080 1.00 95.56 106 VAL A C 1
ATOM 834 O O . VAL A 1 106 ? -7.257 -10.138 1.322 1.00 95.56 106 VAL A O 1
ATOM 837 N N . GLU A 1 107 ? -9.392 -10.564 1.876 1.00 89.69 107 GLU A N 1
ATOM 838 C CA . GLU A 1 107 ? -9.676 -11.387 0.705 1.00 89.69 107 GLU A CA 1
ATOM 839 C C . GLU A 1 107 ? -10.340 -10.546 -0.385 1.00 89.69 107 GLU A C 1
ATOM 841 O O . GLU A 1 107 ? -11.459 -10.053 -0.231 1.00 89.69 107 GLU A O 1
ATOM 846 N N . PHE A 1 108 ? -9.669 -10.414 -1.528 1.00 78.75 108 PHE A N 1
ATOM 847 C CA . PHE A 1 108 ? -10.280 -9.827 -2.711 1.00 78.75 108 PHE A CA 1
ATOM 848 C C . PHE A 1 108 ? -11.099 -10.888 -3.431 1.00 78.75 108 PHE A C 1
ATOM 850 O O . PHE A 1 108 ? -10.554 -11.751 -4.117 1.00 78.75 108 PHE A O 1
ATOM 857 N N . VAL A 1 109 ? -12.425 -10.803 -3.329 1.00 69.44 109 VAL A N 1
ATOM 858 C CA . VAL A 1 109 ? -13.296 -11.663 -4.132 1.00 69.44 109 VAL A CA 1
ATOM 859 C C . VAL A 1 109 ? -13.045 -11.346 -5.619 1.00 69.44 109 VAL A C 1
ATOM 861 O O . VAL A 1 109 ? -13.080 -10.169 -6.020 1.00 69.44 109 VAL A O 1
ATOM 864 N N . PRO A 1 110 ? -12.740 -12.350 -6.463 1.00 59.78 110 PRO A N 1
ATOM 865 C CA . PRO A 1 110 ? -12.702 -12.160 -7.905 1.00 59.78 110 PRO A CA 1
ATOM 866 C C . PRO A 1 110 ? -14.075 -11.676 -8.370 1.00 59.78 110 PRO A C 1
ATOM 868 O O . PRO A 1 110 ? -15.095 -12.226 -7.961 1.00 59.78 110 PRO A O 1
ATOM 871 N N . VAL A 1 111 ? -14.125 -10.652 -9.223 1.00 58.00 111 VAL A N 1
ATOM 872 C CA . VAL A 1 111 ? -15.396 -10.276 -9.851 1.00 58.00 111 VAL A CA 1
ATOM 873 C C . VAL A 1 111 ? -15.796 -11.445 -10.747 1.00 58.00 111 VAL A C 1
ATOM 875 O O . VAL A 1 111 ? -15.125 -11.702 -11.747 1.00 58.00 111 VAL A O 1
ATOM 878 N N . GLU A 1 112 ? -16.840 -12.185 -10.374 1.00 52.53 112 GLU A N 1
ATOM 879 C CA . GLU A 1 112 ? -17.385 -13.224 -11.242 1.00 52.53 112 GLU A CA 1
ATOM 880 C C . GLU A 1 112 ? -17.810 -12.580 -12.563 1.00 52.53 112 GLU A C 1
ATOM 882 O O . GLU A 1 112 ? -18.591 -11.624 -12.605 1.00 52.53 112 GLU A O 1
ATOM 887 N N . PHE A 1 113 ? -17.268 -13.097 -13.663 1.00 49.66 113 PHE A N 1
ATOM 888 C CA . PHE A 1 113 ? -17.739 -12.751 -14.991 1.00 49.66 113 PHE A CA 1
ATOM 889 C C . PHE A 1 113 ? -19.161 -13.294 -15.136 1.00 49.66 113 PHE A C 1
ATOM 891 O O . PHE A 1 113 ? -19.349 -14.498 -15.298 1.00 49.66 113 PHE A O 1
ATOM 898 N N . VAL A 1 114 ? -20.164 -12.418 -15.077 1.00 53.09 114 VAL A N 1
ATOM 899 C CA . VAL A 1 114 ? -21.528 -12.760 -15.489 1.00 53.09 114 VAL A CA 1
ATOM 900 C C . VAL A 1 114 ? -21.584 -12.602 -17.010 1.00 53.09 114 VAL A C 1
ATOM 902 O O . VAL A 1 114 ? -21.502 -11.468 -17.493 1.00 53.09 114 VAL A O 1
ATOM 905 N N . PRO A 1 115 ? -21.704 -13.688 -17.798 1.00 47.03 115 PRO A N 1
ATOM 906 C CA . PRO A 1 115 ? -21.870 -13.562 -19.236 1.00 47.03 115 PRO A CA 1
ATOM 907 C C . PRO A 1 115 ? -23.209 -12.876 -19.502 1.00 47.03 115 PRO A C 1
ATOM 909 O O . PRO A 1 115 ? -24.251 -13.337 -19.035 1.00 47.03 115 PRO A O 1
ATOM 912 N N . VAL A 1 116 ? -23.188 -11.780 -20.256 1.00 62.50 116 VAL A N 1
ATOM 913 C CA . VAL A 1 116 ? -24.413 -11.220 -20.830 1.00 62.50 116 VAL A CA 1
ATOM 914 C C . VAL A 1 116 ? -24.847 -12.181 -21.938 1.00 62.50 116 VAL A C 1
ATOM 916 O O . VAL A 1 116 ? -24.117 -12.353 -22.916 1.00 62.50 116 VAL A O 1
ATOM 919 N N . GLY A 1 117 ? -25.964 -12.876 -21.713 1.00 64.44 117 GLY A N 1
ATOM 920 C CA . GLY A 1 117 ? -26.616 -13.740 -22.702 1.00 64.44 117 GLY A CA 1
ATOM 921 C C . GLY A 1 117 ? -27.368 -12.968 -23.776 1.00 64.44 117 GLY A C 1
ATOM 922 O O . GLY A 1 117 ? -27.614 -11.756 -23.582 1.00 64.44 117 GLY A O 1
#

Sequence (117 aa):
MADDQVTFGTYYVRAGAEDDFEKVLRESWATLHRLGFIADGDPALFRSVSGPVRYVELTHWVPGVMGPAHEHPDVIPIWTRLAALVEPHTPAPSARGLEFDEFVPVEFVPVEFVPVG

Radius of gyration: 16.04 Å; Cα contacts (8 Å, |Δi|>4): 142; chains: 1; bounding box: 48×26×49 Å

Nearest PDB structures (foldseek):
  3mcs-assembly1_A  TM=8.019E-01  e=4.166E-02  Fusobacterium nucleatum subsp. nucleatum ATCC 25586
  3bm7-assembly1_A-2  TM=7.693E-01  e=9.457E-02  Caulobacter vibrioides CB15
  8ecx-assembly1_B  TM=7.228E-01  e=2.016E-01  Pseudomonas aeruginosa
  3kkf-assembly1_A  TM=6.359E-01  e=2.147E-01  Bacteroides thetaiotaomicron
  3f44-assembly1_A  TM=7.346E-01  e=4.873E-01  Lactobacillus acidophilus NCFM

Solvent-accessible surface area (backbone atoms only — not comparable to full-atom values): 7240 Å² total; per-residue (Å²): 130,79,65,84,37,74,47,78,46,80,42,41,45,38,90,93,30,57,70,62,42,55,52,51,49,52,53,42,51,56,49,35,46,75,70,60,38,32,50,93,71,82,64,49,40,28,36,44,74,56,84,70,58,32,36,42,35,42,41,52,32,35,67,86,33,70,69,58,49,72,71,32,79,83,42,44,66,48,53,54,52,51,58,70,37,36,52,95,81,78,83,79,90,52,96,81,78,67,86,87,85,58,65,42,78,59,79,81,77,76,82,76,83,76,80,86,127

Foldseek 3Di:
DQDWDKDKDKFQFDPPCVVVLVVLVVVLQVVCVVVQFFDPDGWWWKWFPDDDTMIITITTTDGPCPVVLCVDPSNVVSVVSNVVRGDDDDDDDDPVPDDDTDIDTDDDDPPDDDDDD

Mean predicted aligned error: 5.66 Å

Secondary structure (DSSP, 8-state):
-PPPEEEEEEEEBPTT-HHHHHHHHHHHHHHHHHTT-B-SSPPEEEEESSSS-EEEEEEEEPTT-HHHHTT-TTTHHHHHHHHHHB----PPPPTTS-----EEE------------